Protein AF-A0A6B3HP56-F1 (afdb_monomer)

Sequence (107 aa):
HCGRVGTTTNGVNQQAQGSFQGSTFPGRDYAWVATNTNWVARPLVNGYGRGDVTVTGSTPSVVGASVCRSGSTTGWHCGTIQQLNTSVTYPEGTISGVTRTSVCAEP

Mean predicted aligned error: 2.97 Å

pLDDT: mean 96.06, std 5.72, range [53.03, 98.69]

Radius of gyration: 15.46 Å; Cα contacts (8 Å, |Δi|>4): 193; chains: 1; bounding box: 32×36×35 Å

Foldseek 3Di:
DPDDFQDWDADPVRHTFFTWNDADPDQAGDTDTDGDPVDDDAQWDDQVPPDIDGNPDDDDDDFQDKDWDADDAPGIWIWTFHDFFQWDADPRGIYTGDTDTPTDPHD

Solvent-accessible surface area (backbone atoms only — not comparable to full-atom values): 6637 Å² total; per-residue (Å²): 101,96,57,50,65,69,39,73,43,60,42,99,84,69,44,86,33,34,29,26,74,41,53,39,62,57,54,37,76,51,68,45,64,53,63,42,92,92,58,80,88,67,62,62,44,68,27,76,88,74,56,66,45,73,62,88,79,80,80,83,80,57,71,71,37,79,46,70,50,64,45,95,91,77,37,60,41,62,36,30,30,70,40,72,68,38,69,52,78,51,98,85,36,51,26,51,70,39,72,43,56,67,43,77,83,70,134

Nearest PDB structures (foldseek):
  2ea3-assembly1_A  TM=9.523E-01  e=3.488E-09  Cellulomonas bogoriensis
  2pfe-assembly1_A  TM=9.460E-01  e=5.492E-08  Thermobifida fusca YX
  5mrs-assembly2_B  TM=9.745E-01  e=2.779E-07  Lysobacter sp. XL1
  5mrt-assembly1_A  TM=9.587E-01  e=4.521E-07  Lysobacter sp. XL1
  1hpg-assembly1_A  TM=9.188E-01  e=1.249E-04  Streptomyces griseus

Structure (mmCIF, N/CA/C/O backbone):
data_AF-A0A6B3HP56-F1
#
_entry.id   AF-A0A6B3HP56-F1
#
loop_
_atom_site.group_PDB
_atom_site.id
_atom_site.type_symbol
_atom_site.label_atom_id
_atom_site.label_alt_id
_atom_site.label_comp_id
_atom_site.label_asym_id
_atom_site.label_entity_id
_atom_site.label_seq_id
_atom_site.pdbx_PDB_ins_code
_atom_site.Cartn_x
_atom_site.Cartn_y
_atom_site.Cartn_z
_atom_site.occupancy
_atom_site.B_iso_or_equiv
_atom_site.auth_seq_id
_atom_site.auth_comp_id
_atom_site.auth_asym_id
_atom_site.auth_atom_id
_atom_site.pdbx_PDB_model_num
ATOM 1 N N . HIS A 1 1 ? 1.283 10.176 0.232 1.00 95.62 1 HIS A N 1
ATOM 2 C CA . HIS A 1 1 ? 2.319 11.098 0.735 1.00 95.62 1 HIS A CA 1
ATOM 3 C C . HIS A 1 1 ? 3.711 10.840 0.135 1.00 95.62 1 HIS A C 1
ATOM 5 O O . HIS A 1 1 ? 4.511 11.763 0.115 1.00 95.62 1 HIS A O 1
ATOM 11 N N . CYS A 1 2 ? 4.034 9.640 -0.376 1.00 95.75 2 CYS A N 1
ATOM 12 C CA . CYS A 1 2 ? 5.405 9.284 -0.796 1.00 95.75 2 CYS A CA 1
ATOM 13 C C . CYS A 1 2 ? 5.981 10.057 -2.004 1.00 95.75 2 CYS A C 1
ATOM 15 O O . CYS A 1 2 ? 7.184 10.005 -2.238 1.00 95.75 2 CYS A O 1
ATOM 17 N N . GLY A 1 3 ? 5.153 10.736 -2.800 1.00 96.75 3 GLY A N 1
ATOM 18 C CA . GLY A 1 3 ? 5.592 11.464 -3.992 1.00 96.75 3 GLY A CA 1
ATOM 19 C C . GLY A 1 3 ? 4.442 12.199 -4.675 1.00 96.75 3 GLY A C 1
ATOM 20 O O . GLY A 1 3 ? 3.269 11.888 -4.441 1.00 96.75 3 GLY A O 1
ATOM 21 N N . ARG A 1 4 ? 4.767 13.191 -5.508 1.00 97.69 4 ARG A N 1
ATOM 22 C CA . ARG A 1 4 ? 3.800 13.929 -6.343 1.00 97.69 4 ARG A CA 1
ATOM 23 C C . ARG A 1 4 ? 3.866 13.407 -7.778 1.00 97.69 4 ARG A C 1
ATOM 25 O O . ARG A 1 4 ? 4.810 12.712 -8.138 1.00 97.69 4 ARG A O 1
ATOM 32 N N . VAL A 1 5 ? 2.873 13.740 -8.603 1.00 98.44 5 VAL A N 1
ATOM 33 C CA . VAL A 1 5 ? 2.907 13.406 -10.039 1.00 98.44 5 VAL A CA 1
ATOM 34 C C . VAL A 1 5 ? 4.209 13.929 -10.657 1.00 98.44 5 VAL A C 1
ATOM 36 O O . VAL A 1 5 ? 4.604 15.065 -10.401 1.00 98.44 5 VAL A O 1
ATOM 39 N N . GLY A 1 6 ? 4.892 13.078 -11.423 1.00 98.31 6 GLY A N 1
ATOM 40 C CA . GLY A 1 6 ? 6.196 13.362 -12.025 1.00 98.31 6 GLY A CA 1
ATOM 41 C C . GLY A 1 6 ? 7.412 12.998 -11.163 1.00 98.31 6 GLY A C 1
ATOM 42 O O . GLY A 1 6 ? 8.507 12.884 -11.710 1.00 98.31 6 GLY A O 1
ATOM 43 N N . THR A 1 7 ? 7.259 12.748 -9.856 1.00 98.50 7 THR A N 1
ATOM 44 C CA . THR A 1 7 ? 8.355 12.219 -9.022 1.00 98.50 7 THR A CA 1
ATOM 45 C C . THR A 1 7 ? 8.813 10.861 -9.570 1.00 98.50 7 THR A C 1
ATOM 47 O O . THR A 1 7 ? 7.979 10.012 -9.886 1.00 98.50 7 THR A O 1
ATOM 50 N N . THR A 1 8 ? 10.123 10.644 -9.701 1.00 98.19 8 THR A N 1
ATOM 51 C CA . THR A 1 8 ? 10.696 9.375 -10.175 1.00 98.19 8 THR A CA 1
ATOM 52 C C . THR A 1 8 ? 10.907 8.388 -9.029 1.00 98.19 8 THR A C 1
ATOM 54 O O . THR A 1 8 ? 11.134 8.782 -7.885 1.00 98.19 8 THR A O 1
ATOM 57 N N . THR A 1 9 ? 10.835 7.092 -9.332 1.00 97.94 9 THR A N 1
ATOM 58 C CA . THR A 1 9 ? 11.157 6.012 -8.393 1.00 97.94 9 THR A CA 1
ATOM 59 C C . THR A 1 9 ? 12.297 5.147 -8.908 1.00 97.94 9 THR A C 1
ATOM 61 O O . THR A 1 9 ? 12.473 4.956 -10.116 1.00 97.94 9 THR A O 1
ATOM 64 N N . ASN A 1 10 ? 13.040 4.579 -7.960 1.00 97.12 10 ASN A N 1
ATOM 65 C CA . ASN A 1 10 ? 14.028 3.540 -8.205 1.00 97.12 10 ASN A CA 1
ATOM 66 C C . ASN A 1 10 ? 13.515 2.221 -7.633 1.00 97.12 10 ASN A C 1
ATOM 68 O O . ASN A 1 10 ? 12.848 2.201 -6.597 1.00 97.12 10 ASN A O 1
ATOM 72 N N . GLY A 1 11 ? 13.818 1.122 -8.315 1.00 94.19 11 GLY A N 1
ATOM 73 C CA . GLY A 1 11 ? 13.456 -0.206 -7.840 1.00 94.19 11 GLY A CA 1
ATOM 74 C C . GLY A 1 11 ? 14.459 -0.764 -6.831 1.00 94.19 11 GLY A C 1
ATOM 75 O O . GLY A 1 11 ? 15.406 -0.097 -6.420 1.00 94.19 11 GLY A O 1
ATOM 76 N N . VAL A 1 12 ? 14.269 -2.030 -6.447 1.00 89.62 12 VAL A N 1
ATOM 77 C CA . VAL A 1 12 ? 15.080 -2.701 -5.408 1.00 89.62 12 VAL A CA 1
ATOM 78 C C . VAL A 1 12 ? 16.580 -2.761 -5.732 1.00 89.62 12 VAL A C 1
ATOM 80 O O . VAL A 1 12 ? 17.409 -2.777 -4.831 1.00 89.62 12 VAL A O 1
ATOM 83 N N . ASN A 1 13 ? 16.937 -2.751 -7.017 1.00 94.19 13 ASN A N 1
ATOM 84 C CA . ASN A 1 13 ? 18.315 -2.732 -7.516 1.00 94.19 13 ASN A CA 1
ATOM 85 C C . ASN A 1 13 ? 18.847 -1.304 -7.762 1.00 94.19 13 ASN A C 1
ATOM 87 O O . ASN A 1 13 ? 19.835 -1.137 -8.473 1.00 94.19 13 ASN A O 1
ATOM 91 N N . GLN A 1 14 ? 18.155 -0.285 -7.241 1.00 95.56 14 GLN A N 1
ATOM 92 C CA . GLN A 1 14 ? 18.443 1.143 -7.413 1.00 95.56 14 GLN A CA 1
ATOM 93 C C . GLN A 1 14 ? 18.407 1.653 -8.864 1.00 95.56 14 GLN A C 1
ATOM 95 O O . GLN A 1 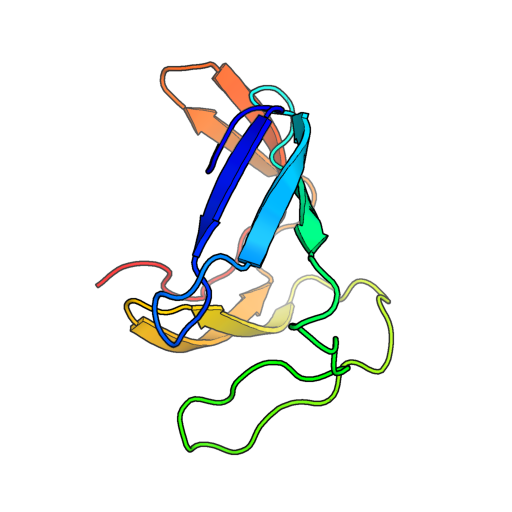14 ? 18.738 2.809 -9.114 1.00 95.56 14 GLN A O 1
ATOM 100 N N . GLN A 1 15 ? 17.961 0.836 -9.820 1.00 97.81 15 GLN A N 1
ATOM 101 C CA . GLN A 1 15 ? 17.762 1.271 -11.198 1.00 97.81 15 GLN A CA 1
ATOM 102 C C . GLN A 1 15 ? 16.444 2.028 -11.343 1.00 97.81 15 GLN A C 1
ATOM 104 O O . GLN A 1 15 ? 15.478 1.770 -10.615 1.00 97.81 15 GLN A O 1
ATOM 109 N N . ALA A 1 16 ? 16.396 2.923 -12.331 1.00 97.75 16 ALA A N 1
ATOM 110 C CA . ALA A 1 16 ? 15.200 3.687 -12.656 1.00 97.75 16 ALA A CA 1
ATOM 111 C C . ALA A 1 16 ? 14.009 2.750 -12.901 1.00 97.75 16 ALA A C 1
ATOM 113 O O . ALA A 1 16 ? 14.076 1.824 -13.720 1.00 97.75 16 ALA A O 1
ATOM 114 N N . GLN A 1 17 ? 12.909 2.999 -1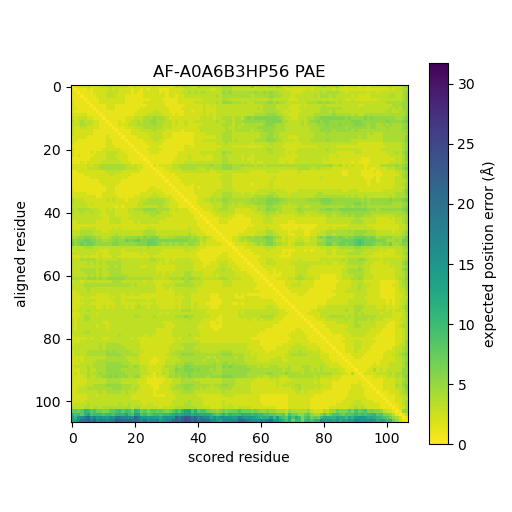2.193 1.00 98.00 17 GLN A N 1
ATOM 115 C CA . GLN A 1 17 ? 11.717 2.160 -12.243 1.00 98.00 17 GLN A CA 1
ATOM 116 C C . GLN A 1 17 ? 10.556 2.824 -12.959 1.00 98.00 17 GLN A C 1
ATOM 118 O O . GLN A 1 17 ? 9.908 2.182 -13.781 1.00 98.00 17 GLN A O 1
ATOM 123 N N . GLY A 1 18 ? 10.298 4.095 -12.685 1.00 98.12 18 GLY A N 1
ATOM 124 C CA . GLY A 1 18 ? 9.151 4.781 -13.255 1.00 98.12 18 GLY A CA 1
ATOM 125 C C . GLY A 1 18 ? 8.925 6.140 -12.626 1.00 98.12 18 GLY A C 1
ATOM 126 O O . GLY A 1 18 ? 9.812 6.696 -11.974 1.00 98.12 18 GLY A O 1
ATOM 127 N N . SER A 1 19 ? 7.725 6.671 -12.821 1.00 98.50 19 SER A N 1
ATOM 128 C CA . SER A 1 19 ? 7.290 7.905 -12.176 1.00 98.50 19 SER A CA 1
ATOM 129 C C . SER A 1 19 ? 5.835 7.836 -11.734 1.00 98.50 19 SER A C 1
ATOM 131 O O . SER A 1 19 ? 5.015 7.106 -12.297 1.00 98.50 19 SER A O 1
ATOM 133 N N . PHE A 1 20 ? 5.516 8.605 -10.699 1.00 98.69 20 PHE A N 1
ATOM 134 C CA . PHE A 1 20 ? 4.153 8.788 -10.218 1.00 98.69 20 PHE A CA 1
ATOM 135 C C . PHE A 1 20 ? 3.287 9.434 -11.309 1.00 98.69 20 PHE A C 1
ATOM 137 O O . PHE A 1 20 ? 3.598 10.530 -11.773 1.00 98.69 20 PHE A O 1
ATOM 144 N N . GLN A 1 21 ? 2.183 8.784 -11.682 1.00 98.56 21 GLN A N 1
ATOM 145 C CA . GLN A 1 21 ? 1.204 9.309 -12.652 1.00 98.56 21 GLN A CA 1
ATOM 146 C C . GLN A 1 21 ? -0.118 9.720 -11.993 1.00 98.56 21 GLN A C 1
ATOM 148 O O . GLN A 1 21 ? -0.879 10.511 -12.540 1.00 98.56 21 GLN A O 1
ATOM 153 N N . GLY A 1 22 ? -0.372 9.239 -10.777 1.00 98.44 22 GLY A N 1
ATOM 154 C CA . GLY A 1 22 ? -1.445 9.719 -9.918 1.00 98.44 22 GLY A CA 1
ATOM 155 C C . GLY A 1 22 ? -0.979 9.728 -8.472 1.00 98.44 22 GLY A C 1
ATOM 156 O O . GLY A 1 22 ? -0.270 8.819 -8.042 1.00 98.44 22 GLY A O 1
ATOM 157 N N . SER A 1 23 ? -1.360 10.760 -7.726 1.00 98.31 23 SER A N 1
ATOM 158 C CA . SER A 1 23 ? -1.079 10.877 -6.296 1.00 98.31 23 SER A CA 1
ATOM 159 C C . SER A 1 23 ? -2.132 11.763 -5.642 1.00 98.31 23 SER A C 1
ATOM 161 O O . SER A 1 23 ? -2.458 12.833 -6.157 1.00 98.31 23 SER A O 1
ATOM 163 N N . THR A 1 24 ? -2.683 11.314 -4.521 1.00 98.06 24 THR A N 1
ATOM 164 C CA . THR A 1 24 ? -3.636 12.072 -3.708 1.00 98.06 24 THR A CA 1
ATOM 165 C C . THR A 1 24 ? -3.153 12.062 -2.272 1.00 98.06 24 THR A C 1
ATOM 167 O O . THR A 1 24 ? -3.019 10.996 -1.676 1.00 98.06 24 THR A O 1
ATOM 170 N N . PHE A 1 25 ? -2.852 13.256 -1.765 1.00 97.56 25 PHE A N 1
ATOM 171 C CA . PHE A 1 25 ? -2.505 13.542 -0.377 1.00 97.56 25 PHE A CA 1
ATOM 172 C C . PHE A 1 25 ? -2.494 15.071 -0.175 1.00 97.56 25 PHE A C 1
ATOM 174 O O . PHE A 1 25 ? -1.871 15.756 -0.996 1.00 97.56 25 PHE A O 1
ATOM 181 N N . PRO A 1 26 ? -3.134 15.631 0.872 1.00 96.88 26 PRO A N 1
ATOM 182 C CA . PRO A 1 26 ? -3.923 14.973 1.930 1.00 96.88 26 PRO A CA 1
ATOM 183 C C . PRO A 1 26 ? -5.354 14.582 1.473 1.00 96.88 26 PRO A C 1
ATOM 185 O O . PRO A 1 26 ? -5.640 14.505 0.278 1.00 96.88 26 PRO A O 1
ATOM 188 N N . GLY A 1 27 ? -6.260 14.292 2.421 1.00 97.31 27 GLY A N 1
ATOM 189 C CA . GLY A 1 27 ? -7.657 13.880 2.197 1.00 97.31 27 GLY A CA 1
ATOM 190 C C . GLY A 1 27 ? -7.821 12.366 2.023 1.00 97.31 27 GLY A C 1
ATOM 191 O O . GLY A 1 27 ? -8.593 11.719 2.738 1.00 97.31 27 GLY A O 1
ATOM 192 N N . ARG A 1 28 ? -7.023 11.790 1.124 1.00 97.31 28 ARG A N 1
ATOM 193 C CA . ARG A 1 28 ? -6.751 10.349 1.001 1.00 97.31 28 ARG A CA 1
ATOM 194 C C . ARG A 1 28 ? -5.241 10.147 0.894 1.00 97.31 28 ARG A C 1
ATOM 196 O O . ARG A 1 28 ? -4.509 11.123 0.777 1.00 97.31 28 ARG A O 1
ATOM 203 N N . ASP A 1 29 ? -4.784 8.902 0.952 1.00 97.69 29 ASP A N 1
ATOM 204 C CA . ASP A 1 29 ? -3.365 8.581 0.814 1.00 97.69 29 ASP A CA 1
ATOM 205 C C . ASP A 1 29 ? -3.164 7.380 -0.111 1.00 97.69 29 ASP A C 1
ATOM 207 O O . ASP A 1 29 ? -3.149 6.229 0.318 1.00 97.69 29 ASP A O 1
ATOM 211 N N . TYR A 1 30 ? -3.092 7.652 -1.412 1.00 97.81 30 TYR A N 1
ATOM 212 C CA . TYR A 1 30 ? -2.780 6.645 -2.421 1.00 97.81 30 TYR A CA 1
ATOM 213 C C . TYR A 1 30 ? -2.134 7.288 -3.641 1.00 97.81 30 TYR A C 1
ATOM 215 O O . TYR A 1 30 ? -2.268 8.486 -3.907 1.00 97.81 30 TYR A O 1
ATOM 223 N N . ALA A 1 31 ? -1.427 6.460 -4.395 1.00 98.44 31 ALA A N 1
ATOM 224 C CA . ALA A 1 31 ? -0.751 6.841 -5.615 1.00 98.44 31 ALA A CA 1
ATOM 225 C C . ALA A 1 31 ? -0.521 5.609 -6.495 1.00 98.44 31 AL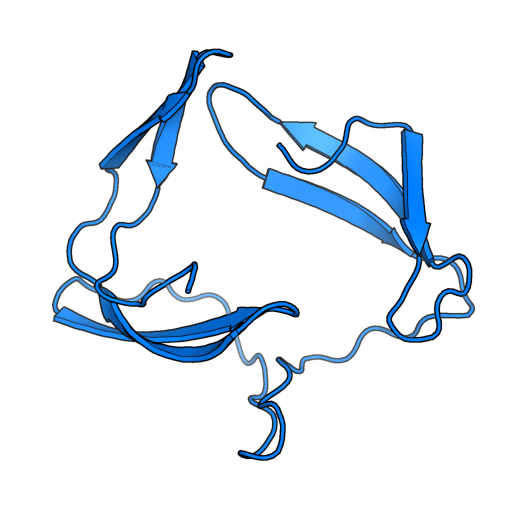A A C 1
ATOM 227 O O . ALA A 1 31 ? -0.650 4.477 -6.030 1.00 98.44 31 ALA A O 1
ATOM 228 N N . TRP A 1 32 ? -0.142 5.830 -7.750 1.00 98.31 32 TRP A N 1
ATOM 229 C CA . TRP A 1 32 ? 0.335 4.766 -8.629 1.00 98.31 32 TRP A CA 1
ATOM 230 C C . TRP A 1 32 ? 1.503 5.251 -9.491 1.00 98.31 32 TRP A C 1
ATOM 232 O O . TRP A 1 32 ? 1.591 6.427 -9.862 1.00 98.31 32 TRP A O 1
ATOM 242 N N . VAL A 1 33 ? 2.410 4.322 -9.787 1.00 98.44 33 VAL A N 1
ATOM 243 C CA . VAL A 1 33 ? 3.632 4.551 -10.562 1.00 98.44 33 VAL A CA 1
ATOM 244 C C . VAL A 1 33 ? 3.496 3.834 -11.899 1.00 98.44 33 VAL A C 1
ATOM 246 O O . VAL A 1 33 ? 3.234 2.632 -11.927 1.00 98.44 33 VAL A O 1
ATOM 249 N N . ALA A 1 34 ? 3.697 4.557 -13.000 1.00 98.06 34 ALA A N 1
ATOM 250 C CA . ALA A 1 34 ? 3.875 3.932 -14.304 1.00 98.06 34 ALA A CA 1
ATOM 251 C C . ALA A 1 34 ? 5.311 3.418 -14.399 1.00 98.06 34 ALA A C 1
ATOM 253 O O . ALA A 1 34 ? 6.256 4.208 -14.483 1.00 98.06 34 ALA A O 1
ATOM 254 N N . THR A 1 35 ? 5.478 2.098 -14.338 1.00 98.12 35 THR A N 1
ATOM 255 C CA . THR A 1 35 ? 6.788 1.459 -14.462 1.00 98.12 35 THR A CA 1
ATOM 256 C C . THR A 1 35 ? 7.233 1.404 -15.920 1.00 98.12 35 THR A C 1
ATOM 258 O O . THR A 1 35 ? 6.416 1.238 -16.825 1.00 98.12 35 THR A O 1
ATOM 261 N N . ASN A 1 36 ? 8.538 1.518 -16.159 1.00 97.62 36 ASN A N 1
ATOM 262 C CA . ASN A 1 36 ? 9.113 1.326 -17.487 1.00 97.62 36 ASN A CA 1
ATOM 263 C C . ASN A 1 36 ? 9.192 -0.169 -17.863 1.00 97.62 36 ASN A C 1
ATOM 265 O O . ASN A 1 36 ? 8.957 -1.055 -17.041 1.00 97.62 36 ASN A O 1
ATOM 269 N N . THR A 1 37 ? 9.554 -0.449 -19.114 1.00 96.94 37 THR A N 1
ATOM 270 C CA . THR A 1 37 ? 9.573 -1.801 -19.699 1.00 96.94 37 THR A CA 1
ATOM 271 C C . THR A 1 37 ? 10.629 -2.738 -19.114 1.00 96.94 37 THR A C 1
ATOM 273 O O . THR A 1 37 ? 10.567 -3.938 -19.360 1.00 96.94 37 THR A O 1
ATOM 276 N N . ASN A 1 38 ? 11.585 -2.228 -18.333 1.00 96.38 38 ASN A N 1
ATOM 277 C CA . ASN A 1 38 ? 12.595 -3.057 -17.670 1.00 96.38 38 ASN A CA 1
ATOM 278 C C . ASN A 1 38 ? 12.053 -3.727 -16.394 1.00 96.38 38 ASN A C 1
ATOM 280 O O . ASN A 1 38 ? 12.745 -4.549 -15.795 1.00 96.38 38 ASN A O 1
ATOM 284 N N . TRP A 1 39 ? 10.831 -3.385 -15.969 1.00 96.19 39 TRP A N 1
ATOM 285 C CA . TRP A 1 39 ? 10.188 -3.924 -14.774 1.00 96.19 39 TRP A CA 1
ATOM 286 C C . TRP A 1 39 ? 8.924 -4.698 -15.138 1.00 96.19 39 TRP A C 1
ATOM 288 O O . TRP A 1 39 ? 7.967 -4.143 -15.672 1.00 96.19 39 TRP A O 1
ATOM 298 N N . VAL A 1 40 ? 8.904 -5.987 -14.798 1.00 94.69 40 VAL A N 1
ATO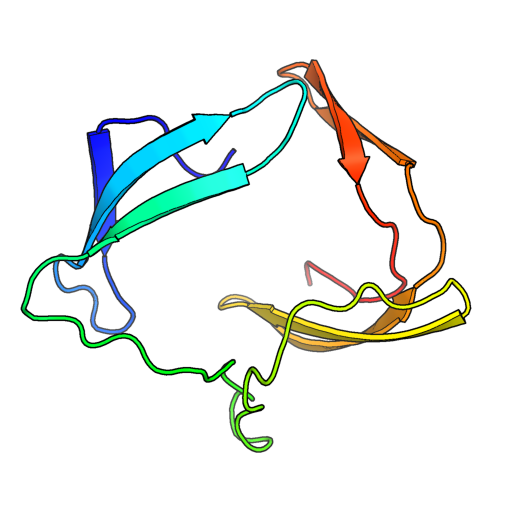M 299 C CA . VAL A 1 40 ? 7.746 -6.866 -15.001 1.00 94.69 40 VAL A CA 1
ATOM 300 C C . VAL A 1 40 ? 6.997 -7.024 -13.682 1.00 94.69 40 VAL A C 1
ATOM 302 O O . VAL A 1 40 ? 7.553 -7.515 -12.698 1.00 94.69 40 VAL A O 1
ATOM 305 N N . ALA A 1 41 ? 5.726 -6.620 -13.658 1.00 94.31 41 ALA A N 1
ATOM 306 C CA . ALA A 1 41 ? 4.868 -6.806 -12.495 1.00 94.31 41 ALA A CA 1
ATOM 307 C C . ALA A 1 41 ? 4.590 -8.298 -12.253 1.00 94.31 41 ALA A C 1
ATOM 309 O O . ALA A 1 41 ? 4.281 -9.051 -13.177 1.00 94.31 41 ALA A O 1
ATOM 310 N N . ARG A 1 42 ? 4.671 -8.722 -10.990 1.00 96.06 42 ARG A N 1
ATOM 311 C CA . ARG A 1 42 ? 4.298 -10.069 -10.540 1.00 96.06 42 ARG A CA 1
ATOM 312 C C . ARG A 1 42 ? 3.212 -9.953 -9.471 1.00 96.06 42 ARG A C 1
ATOM 314 O O . ARG A 1 42 ? 3.262 -9.004 -8.689 1.00 96.06 42 ARG A O 1
ATOM 321 N N . PRO A 1 43 ? 2.270 -10.907 -9.379 1.00 97.75 43 PRO A N 1
ATOM 322 C CA . PRO A 1 43 ? 1.227 -10.900 -8.356 1.00 97.75 43 PRO A CA 1
ATOM 323 C C . PRO A 1 43 ? 1.785 -11.406 -7.018 1.00 97.75 43 PRO A C 1
ATOM 325 O O . PRO A 1 43 ? 1.279 -12.372 -6.459 1.00 97.75 43 PRO A O 1
ATOM 328 N N 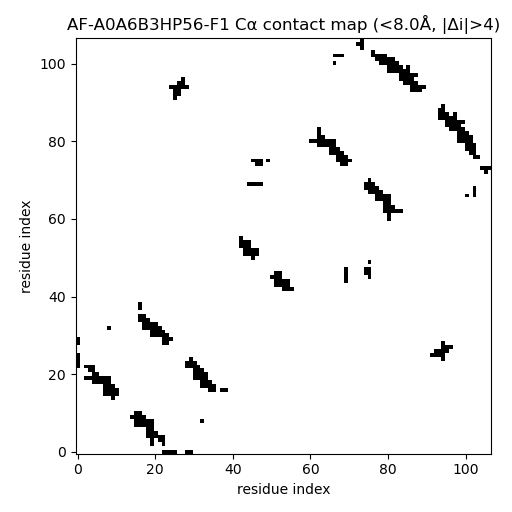. LEU A 1 44 ? 2.873 -10.811 -6.528 1.00 97.69 44 LEU A N 1
ATOM 329 C CA . LEU A 1 44 ? 3.583 -11.255 -5.331 1.00 97.69 44 LEU A CA 1
ATOM 330 C C . LEU A 1 44 ? 3.820 -10.093 -4.372 1.00 97.69 44 LEU A C 1
ATOM 332 O O . LEU A 1 44 ? 4.183 -8.991 -4.781 1.00 97.69 44 LEU A O 1
ATOM 336 N N . VAL A 1 45 ? 3.681 -10.389 -3.085 1.00 98.00 45 VAL A N 1
ATOM 337 C CA . VAL A 1 45 ? 4.152 -9.562 -1.977 1.00 98.00 45 VAL A CA 1
ATOM 338 C C . VAL A 1 45 ? 5.359 -10.261 -1.359 1.00 98.00 45 VAL A C 1
ATOM 340 O O . VAL A 1 45 ? 5.288 -11.445 -1.033 1.00 98.00 45 VAL A O 1
ATOM 343 N N . ASN A 1 46 ? 6.463 -9.529 -1.208 1.00 97.00 46 ASN A N 1
ATOM 344 C CA . ASN A 1 46 ? 7.723 -10.070 -0.701 1.00 97.00 46 ASN A CA 1
ATOM 345 C C . ASN A 1 46 ? 7.579 -10.534 0.761 1.00 97.00 46 ASN A C 1
ATOM 347 O O . ASN A 1 46 ? 7.216 -9.747 1.635 1.00 97.00 46 ASN A O 1
ATOM 351 N N . GLY A 1 47 ? 7.889 -11.803 1.028 1.00 96.94 47 GLY A N 1
ATOM 352 C CA . GLY A 1 47 ? 7.838 -12.391 2.371 1.00 96.94 47 GLY A CA 1
ATOM 353 C C . GLY A 1 47 ? 9.104 -12.188 3.206 1.00 96.94 47 GLY A C 1
ATOM 354 O O . GLY A 1 47 ? 9.177 -12.676 4.333 1.00 96.94 47 GLY A O 1
ATOM 355 N N . TYR A 1 48 ? 10.131 -11.530 2.659 1.00 95.19 48 TYR A N 1
ATOM 356 C CA . TYR A 1 48 ? 11.443 -11.324 3.285 1.00 95.19 48 TYR A CA 1
ATOM 357 C C . TYR A 1 48 ? 12.057 -12.630 3.822 1.00 95.19 48 TYR A C 1
ATOM 359 O O . TYR A 1 48 ? 12.493 -12.714 4.968 1.00 95.19 48 TYR A O 1
ATOM 367 N N . GLY A 1 49 ? 12.052 -13.681 2.994 1.00 94.31 49 GLY A N 1
ATOM 368 C CA . GLY A 1 49 ? 12.596 -15.003 3.339 1.00 94.31 49 GLY A CA 1
ATOM 369 C C . GLY A 1 49 ? 11.627 -15.936 4.075 1.00 94.31 49 GLY A C 1
ATOM 370 O O . GLY A 1 49 ? 11.975 -17.083 4.335 1.00 94.31 49 GLY A O 1
ATOM 371 N N . ARG A 1 50 ? 10.397 -15.490 4.369 1.00 92.88 50 ARG A N 1
ATOM 372 C CA . ARG A 1 50 ? 9.335 -16.314 4.985 1.00 92.88 50 ARG A CA 1
ATOM 373 C C . ARG A 1 50 ? 8.392 -16.976 3.970 1.00 92.88 50 ARG A C 1
ATOM 375 O O . ARG A 1 50 ? 7.414 -17.599 4.367 1.00 92.88 50 ARG A O 1
ATOM 382 N N . GLY A 1 51 ? 8.706 -16.848 2.681 1.00 96.12 51 GLY A N 1
ATOM 383 C CA . GLY A 1 51 ? 7.853 -17.242 1.559 1.00 96.12 51 GLY A CA 1
ATOM 384 C C . GLY A 1 51 ? 7.022 -16.066 1.046 1.00 96.12 51 GLY A C 1
ATOM 385 O O . GLY A 1 51 ? 6.340 -15.399 1.821 1.00 96.12 51 GLY A O 1
ATOM 386 N N . ASP A 1 52 ? 7.103 -15.797 -0.258 1.00 97.50 52 ASP A N 1
ATOM 387 C CA . ASP A 1 52 ? 6.316 -14.738 -0.897 1.00 97.50 52 ASP A CA 1
ATOM 388 C C . ASP A 1 52 ? 4.826 -15.091 -0.908 1.00 97.50 52 ASP A C 1
ATOM 390 O O . ASP A 1 52 ? 4.439 -16.245 -1.110 1.00 97.50 52 ASP A O 1
ATOM 394 N N . VAL A 1 53 ? 3.978 -14.078 -0.733 1.00 98.19 53 VAL A N 1
ATOM 395 C CA . VAL A 1 53 ? 2.520 -14.242 -0.727 1.00 98.19 53 VAL A CA 1
ATOM 396 C C . VAL A 1 53 ? 1.953 -13.846 -2.082 1.00 98.19 53 VAL A C 1
ATOM 398 O O . VAL A 1 53 ? 2.221 -12.756 -2.584 1.00 98.19 53 VAL A O 1
ATOM 401 N N . THR A 1 54 ? 1.146 -14.725 -2.678 1.00 98.56 54 THR A N 1
ATOM 402 C CA . THR A 1 54 ? 0.495 -14.449 -3.965 1.00 98.56 54 THR A CA 1
ATOM 403 C C . THR A 1 54 ? -0.719 -13.545 -3.779 1.00 98.56 54 THR A C 1
ATOM 405 O O . THR A 1 54 ? -1.582 -13.809 -2.945 1.00 98.56 54 THR A O 1
ATOM 408 N N . VAL A 1 55 ? -0.806 -12.492 -4.587 1.00 98.31 55 VAL A N 1
ATOM 409 C CA . VAL A 1 55 ? -1.983 -11.626 -4.681 1.00 98.31 55 VAL A CA 1
ATOM 410 C C . VAL A 1 55 ? -3.034 -12.334 -5.529 1.00 98.31 55 VAL A C 1
ATOM 412 O O . VAL A 1 55 ? -2.845 -12.527 -6.728 1.00 98.31 55 VAL A O 1
ATOM 415 N N . THR A 1 56 ? -4.145 -12.722 -4.907 1.00 98.25 56 THR A N 1
ATOM 416 C CA . THR A 1 56 ? -5.236 -13.471 -5.558 1.00 98.25 56 THR A CA 1
ATOM 417 C C . THR A 1 56 ? -6.516 -12.656 -5.740 1.00 98.25 56 THR A C 1
ATOM 419 O O . THR A 1 56 ? -7.427 -13.088 -6.440 1.00 98.25 56 THR A O 1
ATOM 422 N N . GLY A 1 57 ? -6.598 -11.472 -5.133 1.00 98.06 57 GLY A N 1
ATOM 423 C CA . GLY A 1 57 ? -7.769 -10.607 -5.194 1.00 98.06 57 GLY A CA 1
ATOM 424 C C . GLY A 1 57 ? -7.647 -9.410 -4.257 1.00 98.06 57 GLY A C 1
ATOM 425 O O . GLY A 1 57 ? -6.574 -9.127 -3.724 1.00 98.06 57 GLY A O 1
ATOM 426 N N . SER A 1 58 ? -8.762 -8.709 -4.064 1.00 97.75 58 SER A N 1
ATOM 427 C CA . SER A 1 58 ? -8.832 -7.456 -3.300 1.00 97.75 58 SER A CA 1
ATOM 428 C C . SER A 1 58 ? -10.035 -7.382 -2.353 1.00 97.75 58 SER A C 1
ATOM 430 O O . SER A 1 58 ? -10.416 -6.295 -1.923 1.00 97.75 58 SER A O 1
ATOM 432 N N . THR A 1 59 ? -10.644 -8.525 -2.019 1.00 98.25 59 THR A N 1
ATOM 433 C CA . THR A 1 59 ? -11.787 -8.580 -1.098 1.00 98.25 59 THR A CA 1
ATOM 434 C C . THR A 1 59 ? -11.386 -8.034 0.278 1.00 98.25 59 THR A C 1
ATOM 436 O O . THR A 1 59 ? -10.477 -8.591 0.900 1.00 98.25 59 THR A O 1
ATOM 439 N N . PRO A 1 60 ? -12.038 -6.966 0.780 1.00 96.25 60 PRO A N 1
ATOM 440 C CA . PRO A 1 60 ? -11.732 -6.416 2.094 1.00 96.25 60 PRO A CA 1
ATOM 441 C C . PRO A 1 60 ? -12.004 -7.429 3.204 1.00 96.25 60 PRO A C 1
ATOM 443 O O . PRO A 1 60 ? -13.006 -8.142 3.177 1.00 96.25 60 PRO A O 1
ATOM 446 N N . SER A 1 61 ? -11.126 -7.454 4.203 1.00 97.75 61 SER A N 1
ATOM 447 C CA . SER A 1 61 ? -11.310 -8.282 5.393 1.00 97.75 61 SER A CA 1
ATOM 448 C C . SER A 1 61 ? -11.978 -7.495 6.526 1.00 97.75 61 SER A C 1
ATOM 450 O O . SER A 1 61 ? -12.037 -6.263 6.504 1.00 97.75 61 SER A O 1
ATOM 452 N N . VAL A 1 62 ? -12.504 -8.211 7.517 1.00 98.12 62 VAL A N 1
ATOM 453 C CA . VAL A 1 62 ? -13.282 -7.647 8.630 1.00 98.12 62 VAL A CA 1
ATOM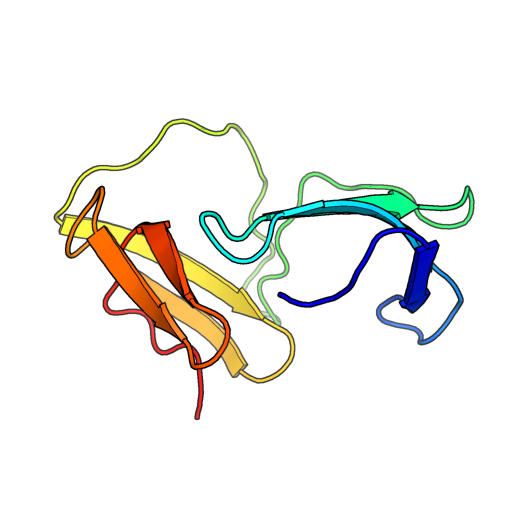 454 C C . VAL A 1 62 ? -12.405 -7.295 9.835 1.00 98.12 62 VAL A C 1
ATOM 456 O O . VAL A 1 62 ? -11.282 -7.779 9.976 1.00 98.12 62 VAL A O 1
ATOM 459 N N . VAL A 1 63 ? -12.930 -6.470 10.745 1.00 98.62 63 VAL A N 1
ATOM 460 C CA . VAL A 1 63 ? -12.306 -6.234 12.059 1.00 98.62 63 VAL A CA 1
ATOM 461 C C . VAL A 1 63 ? -12.111 -7.568 12.792 1.00 98.62 63 VAL A C 1
ATOM 463 O O . VAL A 1 63 ? -12.993 -8.423 12.778 1.00 98.62 63 VAL A O 1
ATOM 466 N N . GLY A 1 64 ? -10.945 -7.751 13.412 1.00 98.50 64 GLY A N 1
ATOM 467 C CA . GLY A 1 64 ? -10.522 -8.985 14.078 1.00 98.50 64 GLY A CA 1
ATOM 468 C C . GLY A 1 64 ? -9.773 -9.969 13.175 1.00 98.50 64 GLY A C 1
ATOM 469 O O . GLY A 1 64 ? -9.073 -10.841 13.685 1.00 98.50 64 GLY A O 1
ATOM 470 N N . ALA A 1 65 ? -9.849 -9.823 11.849 1.00 98.62 65 ALA A N 1
ATOM 471 C CA . ALA A 1 65 ? -9.124 -10.699 10.937 1.00 98.62 65 ALA A CA 1
ATOM 472 C C . ALA A 1 65 ? -7.608 -10.455 10.974 1.00 98.62 65 ALA A C 1
ATOM 474 O O . ALA A 1 65 ? -7.142 -9.330 11.192 1.00 98.62 65 ALA A O 1
ATOM 475 N N . SER A 1 66 ? -6.839 -11.513 10.704 1.00 97.88 66 SER A N 1
ATOM 476 C CA . SER A 1 66 ? -5.389 -11.426 10.541 1.00 97.88 66 SER A CA 1
ATOM 477 C C . SER A 1 66 ? -5.023 -10.626 9.294 1.00 97.88 66 SER A C 1
ATOM 479 O O . SER A 1 66 ? -5.612 -10.815 8.228 1.00 97.88 66 SER A O 1
ATOM 481 N N . VAL A 1 67 ? -3.997 -9.792 9.411 1.00 98.06 67 VAL A N 1
ATOM 482 C CA . VAL A 1 67 ? -3.424 -9.034 8.299 1.00 98.06 67 VAL A CA 1
ATOM 483 C C . VAL A 1 67 ? -1.913 -8.956 8.468 1.00 98.06 67 VAL A C 1
ATOM 485 O O . VAL A 1 67 ? -1.409 -8.846 9.587 1.00 98.06 67 VAL A O 1
ATOM 488 N N . CYS A 1 68 ? -1.194 -9.015 7.353 1.00 97.12 68 CYS A N 1
ATOM 489 C CA . CYS A 1 68 ? 0.249 -8.840 7.318 1.00 97.12 68 CYS A CA 1
ATOM 490 C C . CYS A 1 68 ? 0.620 -7.690 6.386 1.00 97.12 68 CYS A C 1
ATOM 492 O O . CYS A 1 68 ? -0.114 -7.373 5.449 1.00 97.12 68 CYS A O 1
ATOM 494 N N . ARG A 1 69 ? 1.777 -7.083 6.633 1.00 96.56 69 ARG A N 1
ATOM 495 C CA . ARG A 1 69 ? 2.380 -6.081 5.760 1.00 96.56 69 ARG A CA 1
ATOM 496 C C . ARG A 1 69 ? 3.813 -6.468 5.414 1.00 96.56 69 ARG A C 1
ATOM 498 O O . ARG A 1 69 ? 4.494 -7.129 6.195 1.00 96.56 69 ARG A O 1
ATOM 505 N N . SER A 1 70 ? 4.268 -5.943 4.286 1.00 96.81 70 SER A N 1
ATOM 506 C CA . SER A 1 70 ? 5.630 -6.056 3.768 1.00 96.81 70 SER A CA 1
ATOM 507 C C . SER A 1 70 ? 6.176 -4.649 3.527 1.00 96.81 70 SER A C 1
ATOM 509 O O . SER A 1 70 ? 5.537 -3.874 2.817 1.00 96.81 70 SER A O 1
ATOM 511 N N . GLY A 1 71 ? 7.337 -4.304 4.088 1.00 94.69 71 GLY A N 1
ATOM 512 C CA . GLY A 1 71 ? 7.985 -3.009 3.842 1.00 94.69 71 GLY A CA 1
ATOM 513 C C . GLY A 1 71 ? 9.505 -3.057 3.987 1.00 94.69 71 GLY A C 1
ATOM 514 O O . GLY A 1 71 ? 10.023 -3.828 4.785 1.00 94.69 71 GLY A O 1
ATOM 515 N N . SER A 1 72 ? 10.226 -2.209 3.249 1.00 92.38 72 SER A N 1
ATOM 516 C CA . SER A 1 72 ? 11.696 -2.257 3.131 1.00 92.38 72 SER A CA 1
ATOM 517 C C . SER A 1 72 ? 12.467 -2.032 4.429 1.00 92.38 72 SER A C 1
ATOM 519 O O . SER A 1 72 ? 13.576 -2.539 4.549 1.00 92.38 72 SER A O 1
ATOM 521 N N . THR A 1 73 ? 11.904 -1.294 5.386 1.00 92.25 73 THR A N 1
ATOM 522 C CA . THR A 1 73 ? 12.588 -0.951 6.645 1.00 92.25 73 THR A CA 1
ATOM 523 C C . THR A 1 73 ? 12.555 -2.090 7.662 1.00 92.25 73 THR A C 1
ATOM 525 O O . THR A 1 73 ? 13.527 -2.336 8.362 1.00 92.25 73 THR A O 1
ATOM 528 N N . THR A 1 74 ? 11.420 -2.772 7.764 1.00 93.25 74 THR A N 1
ATOM 529 C CA . THR A 1 74 ? 11.088 -3.672 8.884 1.00 93.25 74 THR A CA 1
ATOM 530 C C . THR A 1 74 ? 10.724 -5.081 8.406 1.00 93.25 74 THR A C 1
ATOM 532 O O . THR A 1 74 ? 10.720 -6.031 9.176 1.00 93.25 74 THR A O 1
ATOM 535 N N . GLY A 1 75 ? 10.502 -5.267 7.106 1.00 94.31 75 GLY A N 1
ATOM 536 C CA . GLY A 1 75 ? 10.218 -6.561 6.505 1.00 94.31 75 GLY A CA 1
ATOM 537 C C . GLY A 1 75 ? 8.762 -6.985 6.683 1.00 94.31 75 GLY A C 1
ATOM 538 O O . GLY A 1 75 ? 7.838 -6.191 6.475 1.00 94.31 75 GLY A O 1
ATOM 539 N N . TRP A 1 76 ? 8.570 -8.262 7.019 1.00 95.81 76 TRP A N 1
ATOM 540 C CA . TRP A 1 76 ? 7.267 -8.915 7.128 1.00 95.81 76 TRP A CA 1
ATOM 541 C C . TRP A 1 76 ? 6.745 -8.921 8.567 1.00 95.81 76 TRP A C 1
ATOM 543 O O . TRP A 1 76 ? 7.343 -9.546 9.445 1.00 95.81 76 TRP A O 1
ATOM 553 N N . HIS A 1 77 ? 5.593 -8.289 8.792 1.00 96.00 77 HIS A N 1
ATOM 554 C CA . HIS A 1 77 ? 4.935 -8.236 10.100 1.00 96.00 77 HIS A CA 1
ATOM 555 C C . HIS A 1 77 ? 3.451 -8.541 9.986 1.00 96.00 77 HIS A C 1
ATOM 557 O O . HIS A 1 77 ? 2.805 -8.124 9.029 1.00 96.00 77 HIS A O 1
ATOM 563 N N . CYS A 1 78 ? 2.904 -9.211 10.998 1.00 96.81 78 CYS A N 1
ATOM 564 C CA . CYS A 1 78 ? 1.494 -9.574 11.059 1.00 96.81 78 CYS A CA 1
ATOM 565 C C . CYS A 1 78 ? 0.846 -9.107 12.360 1.00 96.81 78 CYS A C 1
ATOM 567 O O . CYS A 1 78 ? 1.513 -8.836 13.357 1.00 96.81 78 CYS A O 1
ATOM 569 N N . GLY A 1 79 ? -0.475 -9.018 12.323 1.00 97.62 79 GLY A N 1
ATOM 570 C CA . GLY A 1 79 ? -1.320 -8.547 13.405 1.00 97.62 79 GLY A CA 1
ATOM 571 C C . GLY A 1 79 ? -2.782 -8.674 12.998 1.00 97.62 79 GLY A C 1
ATOM 572 O O . GLY A 1 79 ? -3.137 -9.551 12.209 1.00 97.62 79 GLY A O 1
ATOM 573 N N . THR A 1 80 ? -3.628 -7.793 13.519 1.00 98.50 80 THR A N 1
ATOM 574 C CA . THR A 1 80 ? -5.077 -7.834 13.291 1.00 98.50 80 THR A CA 1
ATOM 575 C C . THR A 1 80 ? -5.624 -6.491 12.833 1.00 98.50 80 THR A C 1
ATOM 577 O O . THR A 1 80 ? -5.076 -5.432 13.155 1.00 98.50 80 THR A O 1
ATOM 580 N N . ILE A 1 81 ? -6.722 -6.529 12.081 1.00 98.62 81 ILE A N 1
ATOM 581 C CA . ILE A 1 81 ? -7.519 -5.342 11.766 1.00 98.62 81 ILE A CA 1
ATOM 582 C C . ILE A 1 81 ? -8.268 -4.920 13.030 1.00 98.62 81 ILE A C 1
ATOM 584 O O . ILE A 1 81 ? -9.030 -5.700 13.593 1.00 98.62 81 ILE A O 1
ATOM 588 N N . GLN A 1 82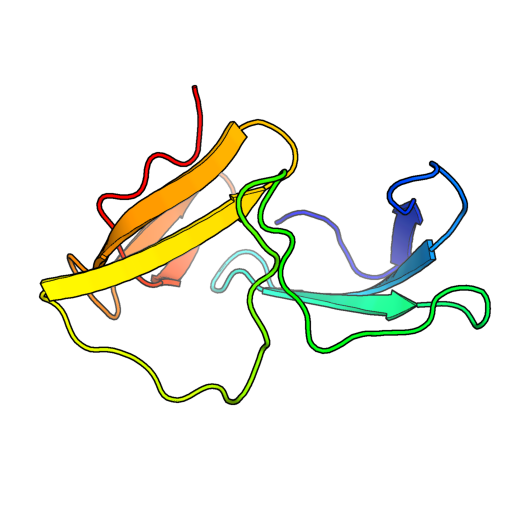 ? -8.076 -3.677 13.461 1.00 98.44 82 GLN A N 1
ATOM 589 C CA . GLN A 1 82 ? -8.687 -3.136 14.677 1.00 98.44 82 GLN A CA 1
ATOM 590 C C . GLN A 1 82 ? -9.898 -2.254 14.374 1.00 98.44 82 GLN A C 1
ATOM 592 O O . GLN A 1 82 ? -10.855 -2.234 15.141 1.00 98.44 82 GLN A O 1
ATOM 597 N N . GLN A 1 83 ? -9.858 -1.506 13.269 1.00 98.25 83 GLN A N 1
ATOM 598 C CA . GLN A 1 83 ? -10.919 -0.571 12.902 1.00 98.25 83 GLN A CA 1
ATOM 599 C C . GLN A 1 83 ? -10.893 -0.290 11.398 1.00 98.25 83 GLN A C 1
ATOM 601 O O . GLN A 1 83 ? -9.820 -0.138 10.814 1.00 98.25 83 GLN A O 1
ATOM 606 N N . LEU A 1 84 ? -12.071 -0.167 10.790 1.00 97.94 84 LEU A N 1
ATOM 607 C CA . LEU A 1 84 ? -12.251 0.282 9.407 1.00 97.94 84 LEU A CA 1
ATOM 608 C C . LEU A 1 84 ? -12.747 1.734 9.385 1.00 97.94 84 LEU A C 1
ATOM 610 O O . LEU A 1 84 ? -13.355 2.193 10.350 1.00 97.94 8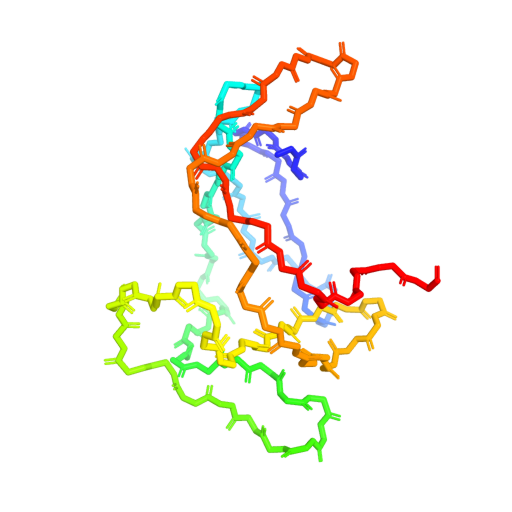4 LEU A O 1
ATOM 614 N N . ASN A 1 85 ? -12.528 2.432 8.269 1.00 96.94 85 ASN A N 1
ATOM 615 C CA . ASN A 1 85 ? -13.017 3.796 8.031 1.00 96.94 85 ASN A CA 1
ATOM 616 C C . ASN A 1 85 ? -12.594 4.819 9.104 1.00 96.94 85 ASN A C 1
ATOM 618 O O . ASN A 1 85 ? -13.387 5.666 9.506 1.00 96.94 85 ASN A O 1
ATOM 622 N N . THR A 1 86 ? -11.344 4.747 9.565 1.00 97.12 86 THR A N 1
ATOM 623 C CA . THR A 1 86 ? -10.777 5.740 10.490 1.00 97.12 86 THR A CA 1
ATOM 624 C C . THR A 1 86 ? -10.087 6.889 9.741 1.00 97.12 86 THR A C 1
ATOM 626 O O . THR A 1 86 ? -10.089 6.942 8.505 1.00 97.12 86 THR A O 1
ATOM 629 N N . SER A 1 87 ? -9.511 7.828 10.489 1.00 97.44 87 SER A N 1
ATOM 630 C CA . SER A 1 87 ? -8.787 8.995 9.982 1.00 97.44 87 SER A CA 1
ATOM 631 C C . SER A 1 87 ? -7.474 9.222 10.727 1.00 97.44 87 SER A C 1
ATOM 633 O O . SER A 1 87 ? -7.375 8.923 11.915 1.00 97.44 87 SER A O 1
ATOM 635 N N . VAL A 1 88 ? -6.487 9.798 10.041 1.00 96.88 88 VAL A N 1
ATOM 636 C CA . VAL A 1 88 ? -5.193 10.206 10.615 1.00 96.88 88 VAL A CA 1
ATOM 637 C C . VAL A 1 88 ? -4.924 11.652 10.223 1.00 96.88 88 VAL A C 1
ATOM 639 O O . VAL A 1 88 ? -5.117 12.019 9.065 1.00 96.88 88 VAL A O 1
ATOM 642 N N . THR A 1 89 ? -4.484 12.473 11.175 1.00 97.06 89 THR A N 1
ATOM 643 C CA . THR A 1 89 ? -4.147 13.881 10.927 1.00 97.06 89 THR A CA 1
ATOM 644 C C . THR A 1 89 ? -2.639 14.054 10.827 1.00 97.06 89 THR A C 1
ATOM 646 O O . THR A 1 89 ? -1.922 13.786 11.788 1.00 97.06 89 THR A O 1
ATOM 649 N N . TYR A 1 90 ? -2.186 14.523 9.666 1.00 94.31 90 TYR A N 1
ATOM 650 C CA . TYR A 1 90 ? -0.817 14.957 9.394 1.00 94.31 90 TYR A CA 1
ATOM 651 C C . TYR A 1 90 ? -0.720 16.489 9.472 1.00 94.31 90 TYR A C 1
ATOM 653 O O . TYR A 1 90 ? -1.756 17.158 9.384 1.00 94.31 90 TYR A O 1
ATOM 661 N N . PRO A 1 91 ? 0.494 17.067 9.562 1.00 96.75 91 PRO A N 1
ATOM 662 C CA . PRO A 1 91 ? 0.690 18.510 9.401 1.00 96.75 91 PRO A CA 1
ATOM 663 C C . PRO A 1 91 ? 0.088 19.068 8.101 1.00 96.75 91 PRO A C 1
ATOM 665 O O . PRO A 1 91 ? -0.427 20.181 8.082 1.00 96.75 91 PRO A O 1
ATOM 668 N N . GLU A 1 92 ? 0.116 18.289 7.020 1.00 95.88 92 GLU A N 1
ATOM 669 C CA . GLU A 1 92 ? -0.428 18.657 5.712 1.00 95.88 92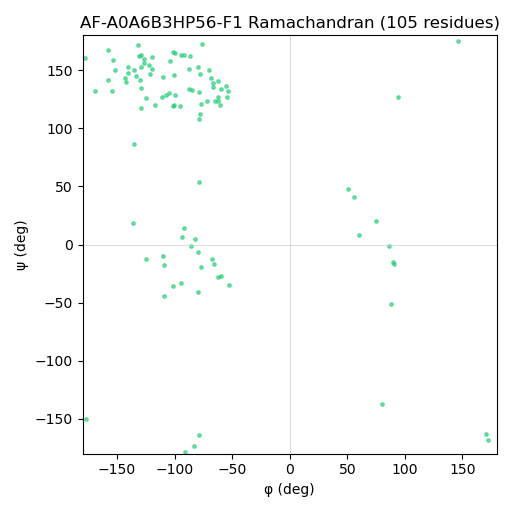 GLU A CA 1
ATOM 670 C C . GLU A 1 92 ? -1.956 18.544 5.637 1.00 95.88 92 GLU A C 1
ATOM 672 O O . GLU A 1 92 ? -2.565 19.129 4.743 1.00 95.88 92 GLU A O 1
ATOM 677 N N . GLY A 1 93 ? -2.582 17.791 6.546 1.00 97.19 93 GLY A N 1
ATOM 678 C CA . GLY A 1 93 ? -4.029 17.621 6.620 1.00 97.19 93 GLY A CA 1
ATOM 679 C C . GLY A 1 93 ? -4.478 16.235 7.084 1.00 97.19 93 GLY A C 1
ATOM 680 O O . GLY A 1 93 ? -3.689 15.307 7.268 1.00 97.19 93 GLY A O 1
ATOM 681 N N . THR A 1 94 ? -5.788 16.082 7.260 1.00 98.12 94 THR A N 1
ATOM 682 C CA . THR A 1 94 ? -6.400 14.809 7.658 1.00 98.12 94 THR A CA 1
ATOM 683 C C . THR A 1 94 ? -6.656 13.917 6.447 1.00 98.12 94 THR A C 1
ATOM 685 O O . THR A 1 94 ? -7.211 14.355 5.438 1.00 98.12 94 THR A O 1
ATOM 688 N N . ILE A 1 95 ? -6.280 12.644 6.557 1.00 98.12 95 ILE A N 1
ATOM 689 C CA . ILE A 1 95 ? -6.701 11.581 5.642 1.00 98.12 95 ILE A CA 1
ATOM 690 C C . ILE A 1 95 ? -7.829 10.773 6.279 1.00 98.12 95 ILE A C 1
ATOM 692 O O . ILE A 1 95 ? -7.856 10.580 7.494 1.00 98.12 95 ILE A O 1
ATOM 696 N N . SER A 1 96 ? -8.760 10.295 5.460 1.00 98.06 96 SER A N 1
ATOM 697 C CA . SER A 1 96 ? -9.943 9.547 5.900 1.00 98.06 96 SER A CA 1
ATOM 698 C C . SER A 1 96 ? -10.103 8.233 5.134 1.00 98.06 96 SER A C 1
ATOM 700 O O . SER A 1 96 ? -9.500 8.036 4.077 1.00 98.06 96 SER A O 1
ATOM 702 N N . GLY A 1 97 ? -10.917 7.321 5.671 1.00 96.62 97 GLY A N 1
ATOM 703 C CA . GLY A 1 97 ? -11.182 6.021 5.050 1.00 96.62 97 GLY A CA 1
ATOM 704 C C . GLY A 1 97 ? -10.028 5.025 5.187 1.00 96.62 97 GLY A C 1
ATOM 705 O O . GLY A 1 97 ? -9.949 4.075 4.412 1.00 96.62 97 GLY A O 1
ATOM 706 N N . VAL A 1 98 ? -9.121 5.239 6.145 1.00 96.88 98 VAL A N 1
ATOM 707 C CA . VAL A 1 98 ? -7.991 4.336 6.395 1.00 96.88 98 VAL A CA 1
ATOM 708 C C . VAL A 1 98 ? -8.378 3.203 7.349 1.00 96.88 98 VAL A C 1
ATOM 710 O O . VAL A 1 98 ? -9.384 3.270 8.058 1.00 96.88 98 VAL A O 1
ATOM 713 N N . THR A 1 99 ? -7.574 2.142 7.360 1.00 97.94 99 THR A N 1
ATOM 714 C CA . THR A 1 99 ? -7.747 0.983 8.247 1.00 97.94 99 THR A CA 1
ATOM 715 C C . THR A 1 99 ? -6.712 1.026 9.363 1.00 97.94 99 THR A C 1
ATOM 717 O O . THR A 1 99 ? -5.519 1.159 9.097 1.00 97.94 99 THR A O 1
ATOM 720 N N . ARG A 1 100 ? -7.155 0.873 10.614 1.00 97.62 100 ARG A N 1
ATOM 721 C CA . ARG A 1 100 ? -6.265 0.708 11.767 1.00 97.62 100 ARG A CA 1
ATOM 722 C C . ARG A 1 100 ? -5.938 -0.766 11.951 1.00 97.62 100 ARG A C 1
ATOM 724 O O . ARG A 1 100 ? -6.843 -1.601 11.967 1.00 97.62 100 ARG A O 1
ATOM 731 N N . THR A 1 101 ? -4.665 -1.078 12.160 1.00 97.88 101 THR A N 1
ATOM 732 C CA . THR A 1 101 ? -4.212 -2.442 12.457 1.00 97.88 101 THR A CA 1
ATOM 733 C C . THR A 1 101 ? -3.287 -2.453 13.668 1.00 97.88 101 THR A C 1
ATOM 735 O O . THR A 1 101 ? -2.727 -1.420 14.030 1.00 97.88 101 THR A O 1
ATOM 738 N N . SER A 1 102 ? -3.104 -3.627 14.271 1.00 97.38 102 SER A N 1
ATOM 739 C CA . SER A 1 102 ? -2.097 -3.848 15.315 1.00 97.38 102 SER A CA 1
ATOM 740 C C . SER A 1 102 ? -0.694 -4.125 14.754 1.00 97.38 102 SER A C 1
ATOM 742 O O . SER A 1 102 ? 0.200 -4.502 15.508 1.00 97.38 102 SER A O 1
ATOM 744 N N . VAL A 1 103 ? -0.506 -4.043 13.433 1.00 96.81 103 VAL A N 1
ATOM 745 C CA . VAL A 1 103 ? 0.764 -4.370 12.780 1.00 96.81 103 VAL A CA 1
ATOM 746 C C . VAL A 1 103 ? 1.736 -3.211 12.983 1.00 96.81 103 VAL A C 1
ATOM 748 O O . VAL A 1 103 ? 1.464 -2.096 12.544 1.00 96.81 103 VAL A O 1
ATOM 751 N N . CYS A 1 104 ? 2.881 -3.465 13.616 1.00 89.50 104 CYS A N 1
ATOM 752 C CA . CYS A 1 104 ? 3.908 -2.440 13.806 1.00 89.50 104 CYS A CA 1
ATOM 753 C C . CYS A 1 104 ? 4.439 -1.969 12.448 1.00 89.50 104 CYS A C 1
ATOM 755 O O . CYS A 1 104 ? 4.821 -2.817 11.639 1.00 89.50 104 CYS A O 1
ATOM 757 N N . ALA A 1 105 ? 4.438 -0.661 12.172 1.00 73.88 105 ALA A N 1
ATOM 758 C CA . ALA A 1 105 ? 4.890 -0.076 10.901 1.00 73.88 105 ALA A CA 1
ATOM 759 C C . ALA A 1 105 ? 6.357 0.386 10.930 1.00 73.88 105 ALA A C 1
ATOM 761 O O . ALA A 1 105 ? 7.066 0.254 9.930 1.00 73.88 105 ALA A O 1
ATOM 762 N N . GLU A 1 106 ? 6.814 0.842 12.089 1.00 68.88 106 GLU A N 1
ATOM 763 C CA . GLU A 1 106 ? 8.145 1.396 12.340 1.00 68.88 106 GLU A CA 1
ATOM 764 C C . GLU A 1 106 ? 8.863 0.546 13.407 1.00 68.88 106 GLU A C 1
ATOM 766 O O . GLU A 1 106 ? 8.195 -0.251 14.072 1.00 68.88 106 GLU A O 1
ATOM 771 N N . PRO A 1 107 ? 10.199 0.619 13.526 1.00 53.03 107 PRO A N 1
ATOM 772 C CA . PRO A 1 107 ? 10.924 0.109 14.691 1.00 53.03 107 PRO A CA 1
ATOM 773 C C . PRO A 1 107 ? 10.508 0.788 16.001 1.00 53.03 107 PRO A C 1
ATOM 775 O O . PRO A 1 107 ? 10.154 1.988 15.956 1.00 53.03 107 PRO A O 1
#

Secondary structure (DSSP, 8-state):
----TT-EEE-TTSSEEEEEEEEE-SBS-EEEEEE-TT----SEE--TTS-PEE----PPPPTT-EEEEEETTTEEEEEEEEEEEEEEEETTEEEEEEEEES-----